Protein AF-A0A238YRA9-F1 (afdb_monomer)

InterPro domains:
  IPR025246 Transposase IS30-like HTH domain [PF13936] (52-91)
  IPR051917 Transposase/Integrase Enzymes [PTHR10948] (94-141)

Radius of gyration: 23.75 Å; Cα contacts (8 Å, |Δi|>4): 102; chains: 1; bounding box: 33×39×73 Å

Sequence (141 aa):
MAQGMNNSAACREVGINRRTGTRWRYGRTINSADGEPRIYPPIAAPKRAVSTRYLFEDERITIADERRAGSSIRAIAALLDRAPSTISREINCNNENTSGLLRQDFPKSSDLSVHTAEDLAAVAAELNNRPHKILGWDTPA

Structure (mmCIF, N/CA/C/O backbone):
data_AF-A0A238YRA9-F1
#
_entry.id   AF-A0A238YRA9-F1
#
loop_
_atom_site.group_PDB
_atom_site.id
_atom_site.type_symbol
_atom_site.label_atom_id
_atom_site.label_alt_id
_atom_site.label_comp_id
_atom_site.label_asym_id
_atom_site.label_entity_id
_atom_site.label_seq_id
_atom_site.pdbx_PDB_ins_code
_atom_site.Cartn_x
_atom_site.Cartn_y
_atom_site.Cartn_z
_atom_site.occupancy
_atom_site.B_iso_or_equiv
_atom_site.auth_seq_id
_atom_site.auth_comp_id
_atom_site.auth_asym_id
_atom_site.auth_atom_id
_atom_site.pdbx_PDB_model_num
ATOM 1 N N . MET A 1 1 ? 15.549 6.709 -17.434 1.00 58.31 1 MET A N 1
ATOM 2 C CA . MET A 1 1 ? 15.841 8.133 -17.189 1.00 58.31 1 MET A CA 1
ATOM 3 C C . MET A 1 1 ? 16.291 8.251 -15.750 1.00 58.31 1 MET A C 1
ATOM 5 O O . MET A 1 1 ? 15.461 8.102 -14.868 1.00 58.31 1 MET A O 1
ATOM 9 N N . ALA A 1 2 ? 17.592 8.398 -15.512 1.00 53.56 2 ALA A N 1
ATOM 10 C CA . ALA A 1 2 ? 18.140 8.458 -14.154 1.00 53.56 2 ALA A CA 1
ATOM 11 C C . ALA A 1 2 ? 17.860 9.804 -13.447 1.00 53.56 2 ALA A C 1
ATOM 13 O O . ALA A 1 2 ? 17.974 9.883 -12.234 1.00 53.56 2 ALA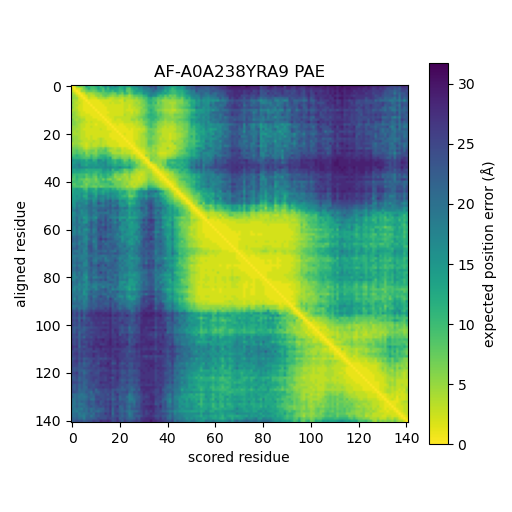 A O 1
ATOM 14 N N . GLN A 1 3 ? 17.455 10.840 -14.195 1.00 68.06 3 GLN A N 1
ATOM 15 C CA . GLN A 1 3 ? 17.301 12.228 -13.725 1.00 68.06 3 GLN A CA 1
ATOM 16 C C . GLN A 1 3 ? 15.834 12.718 -13.676 1.00 68.06 3 GLN A C 1
ATOM 18 O O . GLN A 1 3 ? 15.581 13.911 -13.768 1.00 68.06 3 GLN A O 1
ATOM 23 N N . GLY A 1 4 ? 14.836 11.826 -13.636 1.00 70.94 4 GLY A N 1
ATOM 24 C CA . GLY A 1 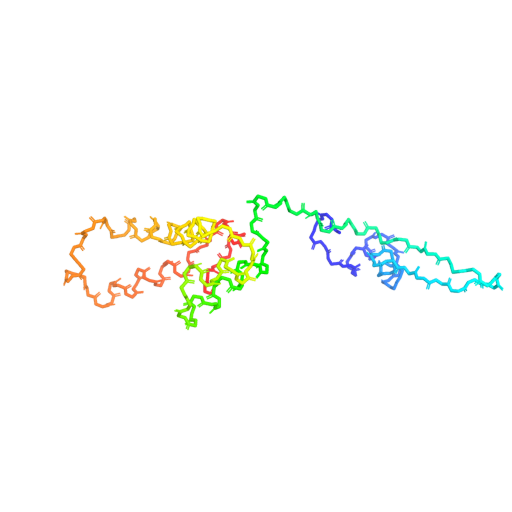4 ? 13.412 12.219 -13.538 1.00 70.94 4 GLY A CA 1
ATOM 25 C C . GLY A 1 4 ? 12.790 12.872 -14.788 1.00 70.94 4 GLY A C 1
ATOM 26 O O . GLY A 1 4 ? 11.579 13.058 -14.856 1.00 70.94 4 GLY A O 1
ATOM 27 N N . MET A 1 5 ? 13.578 13.169 -15.822 1.00 75.12 5 MET A N 1
ATOM 28 C CA . MET A 1 5 ? 13.091 13.755 -17.074 1.00 75.12 5 MET A CA 1
ATOM 29 C C . MET A 1 5 ? 12.145 12.816 -17.845 1.00 75.12 5 MET A C 1
ATOM 31 O O . MET A 1 5 ? 12.395 11.611 -17.974 1.00 75.12 5 MET A O 1
ATOM 35 N N . ASN A 1 6 ? 11.082 13.376 -18.437 1.00 80.44 6 ASN A N 1
ATOM 36 C CA . ASN A 1 6 ? 10.190 12.624 -19.324 1.00 80.44 6 ASN A CA 1
ATOM 37 C C . ASN A 1 6 ? 10.891 12.277 -20.656 1.00 80.44 6 ASN A C 1
ATOM 39 O O . ASN A 1 6 ? 11.803 12.974 -21.098 1.00 80.44 6 ASN A O 1
ATOM 43 N N . ASN A 1 7 ? 10.441 11.215 -21.333 1.00 80.81 7 ASN A N 1
ATOM 44 C CA . ASN A 1 7 ? 11.087 10.728 -22.560 1.00 80.81 7 ASN A CA 1
ATOM 45 C C . ASN A 1 7 ? 11.144 11.778 -23.686 1.00 80.81 7 ASN A C 1
ATOM 47 O O . ASN A 1 7 ? 12.095 11.792 -24.453 1.00 80.81 7 ASN A O 1
ATOM 51 N N . SER A 1 8 ? 10.147 12.656 -23.800 1.00 83.19 8 SER A N 1
ATOM 52 C CA . SER A 1 8 ? 10.131 13.720 -24.813 1.00 83.19 8 SER A CA 1
ATOM 53 C C . SER A 1 8 ? 11.140 14.827 -24.501 1.00 83.19 8 SER A C 1
ATOM 55 O O . SER A 1 8 ? 11.796 15.308 -25.419 1.00 83.19 8 SER A O 1
ATOM 57 N N . ALA A 1 9 ? 11.288 15.204 -23.227 1.00 84.69 9 ALA A N 1
ATOM 58 C CA . ALA A 1 9 ? 12.306 16.154 -22.779 1.00 84.69 9 ALA A CA 1
ATOM 59 C C . ALA A 1 9 ? 13.713 15.591 -23.019 1.00 84.69 9 ALA A C 1
ATOM 61 O O . ALA A 1 9 ? 14.541 16.251 -23.632 1.00 84.69 9 ALA A O 1
ATOM 62 N N . ALA A 1 10 ? 13.923 14.318 -22.675 1.00 82.31 10 ALA A N 1
ATOM 63 C CA . ALA A 1 10 ? 15.156 13.586 -22.958 1.00 82.31 10 ALA A CA 1
ATOM 64 C C . ALA A 1 10 ? 15.511 13.567 -24.450 1.00 82.31 10 ALA A C 1
ATOM 66 O O . ALA A 1 10 ? 16.653 13.783 -24.837 1.00 82.31 10 ALA A O 1
ATOM 67 N N . CYS A 1 11 ? 14.514 13.302 -25.299 1.00 89.12 11 CYS A N 1
ATOM 68 C CA . CYS A 1 11 ? 14.705 13.264 -26.744 1.00 89.12 11 CYS A CA 1
ATOM 69 C C . CYS A 1 11 ? 15.068 14.640 -27.306 1.00 89.12 11 CYS A C 1
ATOM 71 O O . CYS A 1 11 ? 15.887 14.716 -28.214 1.00 89.12 11 CYS A O 1
ATOM 73 N N . ARG A 1 12 ? 14.481 15.715 -26.763 1.00 89.31 12 ARG A N 1
ATOM 74 C CA . ARG A 1 12 ? 14.794 17.090 -27.164 1.00 89.31 12 ARG A CA 1
ATOM 75 C C . ARG A 1 12 ? 16.218 17.478 -26.771 1.00 89.31 12 ARG A C 1
ATOM 77 O O . ARG A 1 12 ? 16.916 18.040 -27.601 1.00 89.31 12 ARG A O 1
ATOM 84 N N . GLU A 1 13 ? 16.636 17.121 -25.561 1.00 87.12 13 GLU A N 1
ATOM 85 C CA . GLU A 1 13 ? 17.983 17.390 -25.042 1.00 87.12 13 GLU A CA 1
ATOM 86 C C . GLU A 1 13 ? 19.072 16.707 -25.882 1.00 87.12 13 GLU A C 1
ATOM 88 O O . GLU A 1 13 ? 20.074 17.311 -26.241 1.00 87.12 13 GLU A O 1
ATOM 93 N N . VAL A 1 14 ? 18.846 15.443 -26.253 1.00 86.94 14 VAL A N 1
ATOM 94 C CA . VAL A 1 14 ? 19.803 14.630 -27.026 1.00 86.94 14 VAL A CA 1
ATOM 95 C C . VAL A 1 14 ? 19.650 14.843 -28.545 1.00 86.94 14 VAL A C 1
ATOM 97 O O . VAL A 1 14 ? 20.418 14.298 -29.333 1.00 86.94 14 VAL A O 1
ATOM 100 N N . GLY A 1 15 ? 18.656 15.622 -28.987 1.00 89.44 15 GLY A N 1
ATOM 101 C CA . GLY A 1 15 ? 18.415 15.902 -30.408 1.00 89.44 15 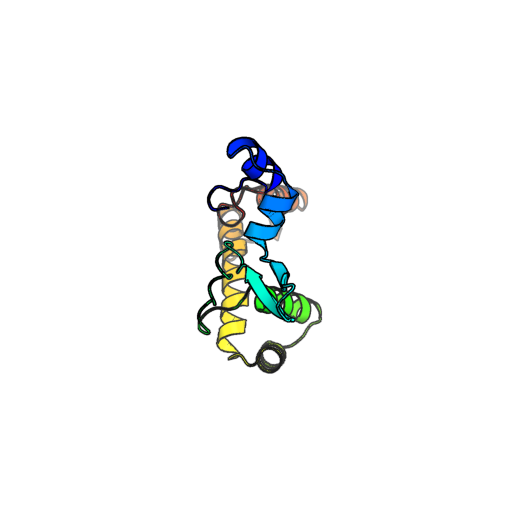GLY A CA 1
ATOM 102 C C . GLY A 1 15 ? 17.883 14.711 -31.218 1.00 89.44 15 GLY A C 1
ATOM 103 O O . GLY A 1 15 ? 18.102 14.635 -32.425 1.00 89.44 15 GLY A O 1
ATOM 104 N N . ILE A 1 16 ? 17.179 13.767 -30.585 1.00 88.94 16 ILE A N 1
ATOM 105 C CA . ILE A 1 16 ? 16.619 12.573 -31.241 1.00 88.94 16 ILE A CA 1
ATOM 106 C C . ILE A 1 16 ? 15.094 12.643 -31.383 1.00 88.94 16 ILE A C 1
ATOM 108 O O . ILE A 1 16 ? 14.385 13.293 -30.617 1.00 88.94 16 ILE A O 1
ATOM 112 N N . ASN A 1 17 ? 14.540 11.907 -32.350 1.00 90.81 17 ASN A N 1
ATOM 113 C CA . ASN A 1 17 ? 13.088 11.800 -32.504 1.00 90.81 17 ASN A CA 1
ATOM 114 C C . ASN A 1 17 ? 12.452 11.061 -31.309 1.00 90.81 17 ASN A C 1
ATOM 116 O O . ASN A 1 17 ? 12.934 10.004 -30.894 1.00 90.81 17 ASN A O 1
ATOM 120 N N . ARG A 1 18 ? 11.299 11.547 -30.823 1.00 87.12 18 ARG A N 1
ATOM 121 C CA . ARG A 1 18 ? 10.538 10.918 -29.727 1.00 87.12 18 ARG A CA 1
ATOM 122 C C . ARG A 1 18 ? 10.282 9.422 -29.949 1.00 87.12 18 ARG A C 1
ATOM 124 O O . ARG A 1 18 ? 10.448 8.648 -29.009 1.00 87.12 18 ARG A O 1
ATOM 131 N N . ARG A 1 19 ? 9.904 8.995 -31.164 1.00 84.69 19 ARG A N 1
ATOM 132 C CA . ARG A 1 19 ? 9.688 7.569 -31.492 1.00 84.69 19 ARG A CA 1
ATOM 133 C C . ARG A 1 19 ? 10.975 6.762 -31.363 1.00 84.69 19 ARG A C 1
ATOM 135 O O . ARG A 1 19 ? 10.919 5.627 -30.901 1.00 84.69 19 ARG A O 1
ATOM 142 N N . THR A 1 20 ? 12.115 7.331 -31.746 1.00 84.75 20 THR A N 1
ATOM 143 C CA . THR A 1 20 ? 13.430 6.697 -31.576 1.00 84.75 20 THR A CA 1
ATOM 144 C C . THR A 1 20 ? 13.742 6.517 -30.096 1.00 84.75 20 THR A C 1
ATOM 146 O O . THR A 1 20 ? 14.055 5.403 -29.686 1.00 84.75 20 THR A O 1
ATOM 149 N N . GLY A 1 21 ? 13.519 7.544 -29.270 1.00 86.00 21 GLY A N 1
ATOM 150 C CA . GLY A 1 21 ? 13.676 7.421 -27.819 1.00 86.00 21 GLY A CA 1
ATOM 151 C C . GLY A 1 21 ? 12.737 6.388 -27.190 1.00 86.00 21 GLY A C 1
ATOM 152 O O . GLY A 1 21 ? 13.153 5.612 -26.339 1.00 86.00 21 GLY A O 1
ATOM 153 N N . THR A 1 22 ? 11.482 6.294 -27.647 1.00 85.00 22 THR A N 1
ATOM 154 C CA . THR A 1 22 ? 10.549 5.250 -27.182 1.00 85.00 22 THR A CA 1
ATOM 155 C C . THR A 1 22 ? 11.022 3.842 -27.558 1.00 85.00 22 THR A C 1
ATOM 157 O O . THR A 1 22 ? 10.957 2.944 -26.722 1.00 85.00 22 THR A O 1
ATOM 160 N N . ARG A 1 23 ? 11.556 3.653 -28.773 1.00 85.50 23 ARG A N 1
ATOM 161 C CA . ARG A 1 23 ? 12.143 2.374 -29.214 1.00 85.50 23 ARG A CA 1
ATOM 162 C C . ARG A 1 23 ? 13.366 1.993 -28.391 1.00 85.50 23 ARG A C 1
ATOM 164 O O . ARG A 1 23 ? 13.519 0.835 -28.039 1.00 85.50 23 ARG A O 1
ATOM 171 N N . TRP A 1 24 ? 14.220 2.954 -28.060 1.00 82.56 24 TRP A N 1
ATOM 172 C CA . TRP A 1 24 ? 15.379 2.704 -27.204 1.00 82.56 24 TRP A CA 1
ATOM 173 C C . TRP A 1 24 ? 14.963 2.385 -25.770 1.00 82.56 24 TRP A C 1
ATOM 175 O O . TRP A 1 24 ? 15.561 1.538 -25.117 1.00 82.56 24 TRP A O 1
ATOM 185 N N . ARG A 1 25 ? 13.906 3.034 -25.276 1.00 77.25 25 ARG A N 1
ATOM 186 C CA . ARG A 1 25 ? 13.423 2.842 -23.909 1.00 77.25 25 ARG A CA 1
ATOM 187 C C . ARG A 1 25 ? 12.794 1.470 -23.685 1.00 77.25 25 ARG A C 1
ATOM 189 O O . ARG A 1 25 ? 13.077 0.861 -22.661 1.00 77.25 25 ARG A O 1
ATOM 196 N N . TYR A 1 26 ? 11.938 1.023 -24.599 1.00 82.12 26 TYR A N 1
ATOM 197 C CA . TYR A 1 26 ? 11.147 -0.205 -24.436 1.00 82.12 26 TYR A CA 1
ATOM 198 C C . TYR A 1 26 ? 11.620 -1.366 -25.314 1.00 82.12 26 TYR A C 1
ATOM 200 O O . TYR A 1 26 ? 11.093 -2.468 -25.209 1.00 82.12 26 TYR A O 1
ATOM 208 N N . GLY A 1 27 ? 12.638 -1.136 -26.139 1.00 82.88 27 GLY A N 1
ATOM 209 C CA . GLY A 1 27 ? 13.080 -2.092 -27.137 1.00 82.88 27 GLY A CA 1
ATOM 210 C C . GLY A 1 27 ? 12.170 -2.115 -28.366 1.00 82.88 27 GLY A C 1
ATOM 211 O O . GLY A 1 27 ? 11.137 -1.439 -28.441 1.00 82.88 27 GLY A O 1
ATOM 212 N N . ARG A 1 28 ? 12.588 -2.876 -29.378 1.00 83.75 28 ARG A N 1
ATOM 213 C CA . ARG A 1 28 ? 11.810 -3.120 -30.598 1.00 83.75 28 ARG A CA 1
ATOM 214 C C . ARG A 1 28 ? 12.257 -4.419 -31.255 1.00 83.75 28 ARG A C 1
ATOM 216 O O . ARG A 1 28 ? 13.450 -4.613 -31.458 1.00 83.75 28 ARG A O 1
ATOM 223 N N . THR A 1 29 ? 11.299 -5.219 -31.704 1.00 81.56 29 THR A N 1
ATOM 224 C CA . THR A 1 29 ? 11.550 -6.319 -32.640 1.00 81.56 29 THR A CA 1
ATOM 225 C C . THR A 1 29 ? 11.252 -5.841 -34.056 1.00 81.56 29 THR A C 1
ATOM 227 O O . THR A 1 29 ? 10.204 -5.237 -34.304 1.00 81.56 29 THR A O 1
ATOM 230 N N . ILE A 1 30 ? 12.186 -6.048 -34.981 1.00 80.12 30 ILE A N 1
ATOM 231 C CA . ILE A 1 30 ? 11.953 -5.843 -36.412 1.00 80.12 30 ILE A CA 1
ATOM 232 C C . ILE A 1 30 ? 12.145 -7.166 -37.140 1.00 80.12 30 ILE A C 1
ATOM 234 O O . ILE A 1 30 ? 13.136 -7.853 -36.915 1.00 80.12 30 ILE A O 1
ATOM 238 N N . ASN A 1 31 ? 11.222 -7.504 -38.032 1.00 79.56 31 ASN A N 1
ATOM 239 C CA . ASN A 1 31 ? 11.418 -8.625 -38.944 1.00 79.56 31 ASN A CA 1
ATOM 240 C C . ASN A 1 31 ? 12.437 -8.171 -39.991 1.00 79.56 31 ASN A C 1
ATOM 242 O O . ASN A 1 31 ? 12.210 -7.157 -40.660 1.00 79.56 31 ASN A O 1
ATOM 246 N N . SER A 1 32 ? 13.588 -8.840 -40.069 1.00 77.62 32 SER A N 1
ATOM 247 C CA . SER A 1 32 ? 14.565 -8.541 -41.111 1.00 77.62 32 SER A CA 1
ATOM 248 C C . SER A 1 32 ? 14.181 -9.226 -42.419 1.00 77.62 32 SER A C 1
ATOM 250 O O . SER A 1 32 ? 13.456 -10.217 -42.412 1.00 77.62 32 SER A O 1
ATOM 252 N N . ALA A 1 33 ? 14.661 -8.690 -43.543 1.00 71.44 33 ALA A N 1
ATOM 253 C CA . ALA A 1 33 ? 14.420 -9.274 -44.865 1.00 71.44 33 ALA A CA 1
ATOM 254 C C . ALA A 1 33 ? 14.940 -10.722 -44.963 1.00 71.44 33 ALA A C 1
ATOM 256 O O . ALA A 1 33 ? 14.399 -11.519 -45.720 1.00 71.44 33 ALA A O 1
ATOM 257 N N . ASP A 1 34 ? 15.919 -11.060 -44.122 1.00 76.38 34 ASP A N 1
ATOM 258 C CA . ASP A 1 34 ? 16.543 -12.379 -43.996 1.00 76.38 34 ASP A CA 1
ATOM 259 C C . ASP A 1 34 ? 15.674 -13.400 -43.224 1.00 76.38 34 ASP A C 1
ATOM 261 O O . ASP A 1 34 ? 16.131 -14.497 -42.926 1.00 76.38 34 ASP A O 1
ATOM 265 N N . GLY A 1 35 ? 14.441 -13.044 -42.841 1.00 76.50 35 GLY A N 1
ATOM 266 C CA . GLY A 1 35 ? 13.523 -13.900 -42.074 1.00 76.50 35 GLY A CA 1
ATOM 267 C C . GLY A 1 35 ? 13.781 -13.916 -40.563 1.00 76.50 35 GLY A C 1
ATOM 268 O O . GLY A 1 35 ? 12.862 -14.182 -39.792 1.00 76.50 35 GLY A O 1
ATOM 269 N N . GLU A 1 36 ? 14.982 -13.542 -40.123 1.00 71.94 36 GLU A N 1
ATOM 270 C CA . GLU A 1 36 ? 15.339 -13.507 -38.704 1.00 71.94 36 GLU A CA 1
ATOM 271 C C . GLU A 1 36 ? 14.915 -12.190 -38.018 1.00 71.94 36 GLU A C 1
ATOM 273 O O . GLU A 1 36 ? 15.180 -11.088 -38.530 1.00 71.94 36 GLU A O 1
ATOM 278 N N . PRO A 1 37 ? 14.264 -12.247 -36.840 1.00 80.19 37 PRO A N 1
ATOM 279 C CA . PRO A 1 37 ? 13.890 -11.054 -36.095 1.00 80.19 37 PRO A CA 1
ATOM 280 C C . PRO A 1 37 ? 15.123 -10.394 -35.458 1.00 80.19 37 PRO A C 1
ATOM 282 O O . PRO A 1 37 ?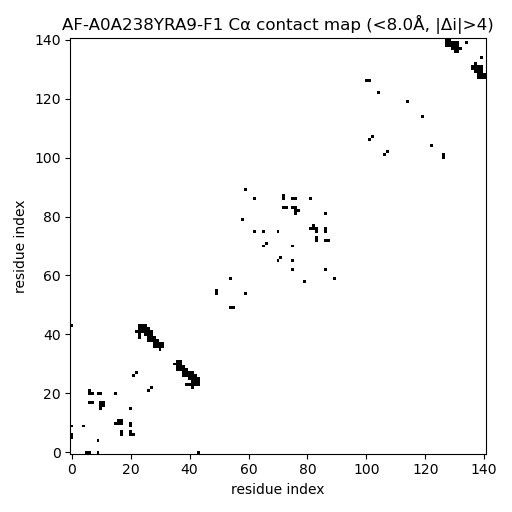 15.807 -10.980 -34.621 1.00 80.19 37 PRO A O 1
ATOM 285 N N . ARG A 1 38 ? 15.383 -9.117 -35.776 1.00 79.56 38 ARG A N 1
ATOM 286 C CA . ARG A 1 38 ? 16.376 -8.309 -35.045 1.00 79.56 38 ARG A CA 1
ATOM 287 C C . ARG A 1 38 ? 15.723 -7.680 -33.819 1.00 79.56 38 ARG A C 1
ATOM 289 O O . ARG A 1 38 ? 14.795 -6.874 -33.938 1.00 79.56 38 ARG A O 1
ATOM 296 N N . ILE A 1 39 ? 16.231 -8.046 -32.646 1.00 79.25 39 ILE A N 1
ATOM 297 C CA . ILE A 1 39 ? 15.744 -7.589 -31.343 1.00 79.25 39 ILE A CA 1
ATOM 298 C C . ILE A 1 39 ? 16.664 -6.480 -30.830 1.00 79.25 39 ILE A C 1
ATOM 300 O O . ILE A 1 39 ? 17.838 -6.709 -30.554 1.00 79.25 39 ILE A O 1
ATOM 304 N N . TYR A 1 40 ? 16.121 -5.275 -30.672 1.00 76.44 40 TYR A N 1
ATOM 305 C CA . TYR A 1 40 ? 16.771 -4.190 -29.941 1.00 76.44 40 TYR A CA 1
ATOM 306 C C . TYR A 1 40 ? 16.305 -4.245 -28.482 1.00 76.44 40 TYR A C 1
ATOM 308 O O . TYR A 1 40 ? 15.123 -3.973 -28.238 1.00 76.44 40 TYR A O 1
ATOM 316 N N . PRO A 1 41 ? 17.169 -4.601 -27.515 1.00 69.75 41 PRO A N 1
ATOM 317 C CA . PRO A 1 41 ? 16.777 -4.663 -26.114 1.00 69.75 41 PRO A CA 1
ATOM 318 C C . PRO A 1 41 ? 16.512 -3.255 -25.546 1.00 69.75 41 PRO A C 1
ATOM 320 O O . PRO A 1 41 ? 17.154 -2.287 -25.965 1.00 69.75 41 PRO A O 1
ATOM 323 N N . PRO A 1 42 ? 15.569 -3.110 -24.598 1.00 78.19 42 PRO A N 1
ATOM 324 C CA . PRO A 1 42 ? 15.345 -1.850 -23.899 1.00 78.19 42 PRO A CA 1
ATOM 325 C C . PRO A 1 42 ? 16.598 -1.399 -23.138 1.00 78.19 42 PRO A C 1
ATOM 327 O O . PRO A 1 42 ? 17.196 -2.171 -22.396 1.00 78.19 42 PRO A O 1
ATOM 330 N N . ILE A 1 43 ? 16.947 -0.115 -23.256 1.00 71.56 43 ILE A N 1
ATOM 331 C CA . ILE A 1 43 ? 18.000 0.531 -22.450 1.00 71.56 43 ILE A CA 1
ATOM 332 C C . ILE A 1 43 ? 17.488 0.843 -21.033 1.00 71.56 43 ILE A C 1
ATOM 334 O O . ILE A 1 43 ? 18.268 1.074 -20.109 1.00 71.56 43 ILE A O 1
ATOM 338 N N . ALA A 1 44 ? 16.166 0.865 -20.825 1.00 66.19 44 ALA A N 1
ATOM 339 C CA . ALA A 1 44 ? 15.622 0.977 -19.481 1.00 66.19 44 ALA A CA 1
ATOM 340 C C . ALA A 1 44 ? 16.050 -0.249 -18.667 1.00 66.19 44 ALA A C 1
ATOM 342 O O . ALA A 1 44 ? 15.660 -1.369 -18.990 1.00 66.19 44 ALA A O 1
ATOM 343 N N . ALA A 1 45 ? 16.840 -0.024 -17.612 1.00 60.97 45 ALA A N 1
ATOM 344 C CA . ALA A 1 45 ? 17.188 -1.078 -16.674 1.00 60.97 45 ALA A CA 1
ATOM 345 C C . ALA A 1 45 ? 15.896 -1.779 -16.215 1.00 60.97 45 ALA A C 1
ATOM 347 O O . ALA A 1 45 ? 14.928 -1.077 -15.881 1.00 60.97 45 ALA A O 1
ATOM 348 N N . PRO A 1 46 ? 15.847 -3.124 -16.201 1.00 62.00 46 PRO A N 1
ATOM 349 C CA . PRO A 1 46 ? 14.722 -3.817 -15.596 1.00 62.00 46 PRO A CA 1
ATOM 350 C C . PRO A 1 46 ? 14.550 -3.292 -14.168 1.00 62.00 46 PRO A C 1
ATOM 352 O O . PRO A 1 46 ? 15.538 -2.964 -13.499 1.00 62.00 46 PRO A O 1
ATOM 355 N N . LYS A 1 47 ? 13.300 -3.181 -13.696 1.00 60.88 47 LYS A N 1
ATOM 356 C CA . LYS A 1 47 ? 13.061 -2.909 -12.274 1.00 60.88 47 LYS A CA 1
ATOM 357 C C . LYS A 1 47 ? 13.863 -3.954 -11.499 1.00 60.88 47 LYS A C 1
ATOM 359 O O . LYS A 1 47 ? 13.698 -5.146 -11.752 1.00 60.88 47 LYS A O 1
ATOM 364 N N . ARG A 1 48 ? 14.787 -3.511 -10.638 1.00 58.84 48 ARG A N 1
ATOM 365 C CA . ARG A 1 48 ? 15.606 -4.428 -9.838 1.00 58.84 48 ARG A CA 1
ATOM 366 C C . ARG A 1 48 ? 14.651 -5.370 -9.118 1.00 58.84 48 ARG A C 1
ATOM 368 O O . ARG A 1 48 ? 13.732 -4.890 -8.456 1.00 58.84 48 ARG A O 1
ATOM 375 N N . ALA A 1 49 ? 14.854 -6.675 -9.278 1.00 57.69 49 ALA A N 1
ATOM 376 C CA . ALA A 1 49 ? 14.120 -7.657 -8.502 1.00 57.69 49 ALA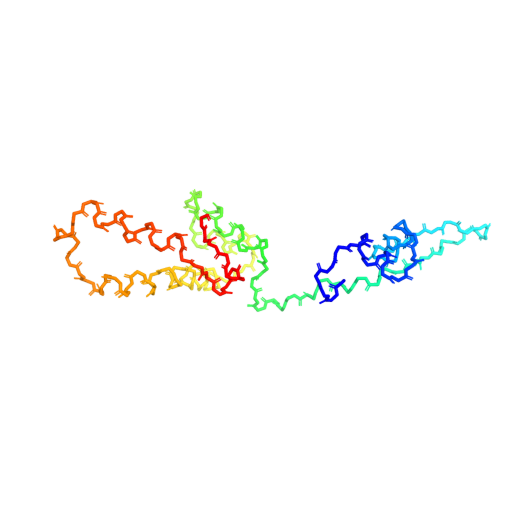 A CA 1
ATOM 377 C C . ALA A 1 49 ? 14.410 -7.355 -7.030 1.00 57.69 49 ALA A C 1
ATOM 379 O O . ALA A 1 49 ? 15.555 -7.452 -6.578 1.00 57.69 49 ALA A O 1
ATOM 380 N N . VAL A 1 50 ? 13.397 -6.875 -6.316 1.00 60.31 50 VAL A N 1
ATOM 381 C CA . VAL A 1 50 ? 13.501 -6.686 -4.879 1.00 60.31 50 VAL A CA 1
ATOM 382 C C . VAL A 1 50 ? 13.699 -8.083 -4.293 1.00 60.31 50 VAL A C 1
ATOM 384 O O . VAL A 1 50 ? 13.055 -9.040 -4.719 1.00 60.31 50 VAL A O 1
ATOM 387 N N . SER A 1 51 ? 14.667 -8.232 -3.386 1.00 68.75 51 SER A N 1
ATOM 388 C CA . SER A 1 51 ? 14.901 -9.509 -2.709 1.00 68.75 51 SER A CA 1
ATOM 389 C C . SER A 1 51 ? 13.586 -10.025 -2.128 1.00 68.75 51 SER A C 1
ATOM 391 O O . SER A 1 51 ? 12.830 -9.240 -1.561 1.00 68.75 51 SER A O 1
ATOM 393 N N . THR A 1 52 ? 13.367 -11.342 -2.176 1.00 63.75 52 THR A N 1
ATOM 394 C CA . THR A 1 52 ? 12.229 -12.022 -1.530 1.00 63.75 52 THR A CA 1
ATOM 395 C C . THR A 1 52 ? 12.075 -11.673 -0.046 1.00 63.75 52 THR A C 1
ATOM 397 O O . THR A 1 52 ? 11.019 -11.915 0.531 1.00 63.75 52 THR A O 1
ATOM 400 N N . ARG A 1 53 ? 13.109 -11.089 0.570 1.00 66.44 53 ARG A N 1
ATOM 401 C CA . ARG A 1 53 ? 13.094 -10.521 1.917 1.00 66.44 53 ARG A CA 1
ATOM 402 C C . ARG A 1 53 ? 12.120 -9.352 2.097 1.00 66.44 53 ARG A C 1
ATOM 404 O O . ARG A 1 53 ? 11.624 -9.176 3.206 1.00 66.44 53 ARG A O 1
ATOM 411 N N . TYR A 1 54 ? 11.907 -8.535 1.071 1.00 74.56 54 TYR A N 1
ATOM 412 C CA . TYR A 1 54 ? 11.056 -7.348 1.147 1.00 74.56 54 TYR A CA 1
ATOM 413 C C . TYR A 1 54 ? 9.764 -7.575 0.363 1.00 74.56 54 TYR A C 1
ATOM 415 O O . TYR A 1 54 ? 9.754 -8.318 -0.619 1.00 74.56 54 TYR A O 1
ATOM 423 N N . LEU A 1 55 ? 8.688 -6.932 0.817 1.00 82.12 55 LEU A N 1
ATOM 424 C CA . LEU A 1 55 ? 7.422 -6.910 0.097 1.00 82.12 55 LEU A CA 1
ATOM 425 C C . LEU A 1 55 ? 7.540 -5.986 -1.118 1.00 82.12 55 LEU A C 1
ATOM 427 O O . LEU A 1 55 ? 8.090 -4.885 -1.019 1.00 82.12 55 LEU A O 1
ATOM 431 N N . PHE A 1 56 ? 7.024 -6.434 -2.253 1.00 82.50 56 PHE A N 1
ATOM 432 C CA . PHE A 1 56 ? 6.847 -5.600 -3.431 1.00 82.50 56 PHE A CA 1
ATOM 433 C C . PHE A 1 56 ? 5.659 -4.641 -3.252 1.00 82.50 56 PHE A C 1
ATOM 435 O O . PHE A 1 56 ? 4.800 -4.827 -2.392 1.00 82.50 56 PHE A O 1
ATOM 442 N N . GLU A 1 57 ? 5.618 -3.580 -4.059 1.00 79.88 57 GLU A N 1
ATOM 443 C CA . GLU A 1 57 ? 4.580 -2.543 -3.963 1.00 79.88 57 GLU A CA 1
ATOM 444 C C . GLU A 1 57 ? 3.163 -3.100 -4.194 1.00 79.88 57 GLU A C 1
ATOM 446 O O . GLU A 1 57 ? 2.226 -2.721 -3.504 1.00 79.88 57 GLU A O 1
ATOM 451 N N . ASP A 1 58 ? 3.009 -4.048 -5.115 1.00 82.12 58 ASP A N 1
ATOM 452 C CA . ASP A 1 58 ? 1.763 -4.777 -5.373 1.00 82.12 58 ASP A CA 1
ATOM 453 C C . ASP A 1 58 ? 1.334 -5.654 -4.188 1.00 82.12 58 ASP A C 1
ATOM 455 O O . ASP A 1 58 ? 0.154 -5.672 -3.829 1.00 82.12 58 ASP A O 1
ATOM 459 N N . GLU A 1 59 ? 2.280 -6.322 -3.524 1.00 89.44 59 GLU A N 1
ATOM 460 C CA . GLU A 1 59 ? 2.007 -7.057 -2.284 1.00 89.44 59 GLU A CA 1
ATOM 461 C C . GLU A 1 59 ? 1.521 -6.099 -1.186 1.00 89.44 59 GLU A C 1
ATOM 463 O O . GLU A 1 59 ? 0.551 -6.397 -0.492 1.00 89.44 59 GLU A O 1
ATOM 468 N N . ARG A 1 60 ? 2.137 -4.915 -1.056 1.00 89.69 60 ARG A N 1
ATOM 469 C CA . ARG A 1 60 ? 1.731 -3.892 -0.074 1.00 89.69 60 ARG A CA 1
ATOM 470 C C . ARG A 1 60 ? 0.331 -3.343 -0.347 1.00 89.69 60 ARG A C 1
ATOM 472 O O . ARG A 1 60 ? -0.447 -3.192 0.595 1.00 89.69 60 ARG A O 1
ATOM 479 N N . ILE A 1 61 ? -0.010 -3.099 -1.613 1.00 88.31 61 ILE A N 1
ATOM 480 C CA . ILE A 1 61 ? -1.362 -2.685 -2.022 1.00 88.31 61 ILE A CA 1
ATOM 481 C C . ILE A 1 61 ? -2.376 -3.780 -1.674 1.00 88.31 61 ILE A C 1
ATOM 483 O O . ILE A 1 61 ? -3.381 -3.502 -1.023 1.00 88.31 61 ILE A O 1
ATOM 487 N N . THR A 1 62 ? -2.063 -5.036 -2.001 1.00 92.00 62 THR A N 1
ATOM 488 C CA . THR A 1 62 ? -2.936 -6.182 -1.703 1.00 92.00 62 THR A CA 1
ATOM 489 C C . THR A 1 62 ? -3.177 -6.329 -0.199 1.00 92.00 62 THR A C 1
ATOM 491 O O . THR A 1 62 ? -4.309 -6.533 0.232 1.00 92.00 62 THR A O 1
ATOM 494 N N . ILE A 1 63 ? -2.140 -6.154 0.631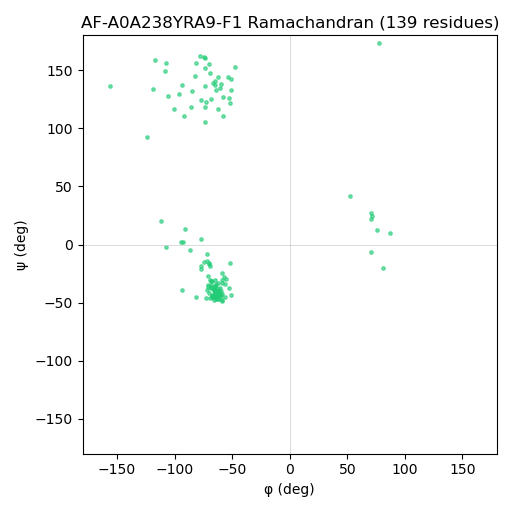 1.00 91.56 63 ILE A N 1
ATOM 495 C CA . ILE A 1 63 ? -2.280 -6.152 2.097 1.00 91.56 63 ILE A CA 1
ATOM 496 C C . ILE A 1 63 ? -3.246 -5.054 2.558 1.00 91.56 63 ILE A C 1
ATOM 498 O O . ILE A 1 63 ? -4.059 -5.301 3.452 1.00 91.56 63 ILE A O 1
ATOM 502 N N . ALA A 1 64 ? -3.154 -3.850 1.985 1.00 87.06 64 ALA A N 1
ATOM 503 C CA . ALA A 1 64 ? -4.006 -2.724 2.357 1.00 87.06 64 ALA A CA 1
ATOM 504 C C . ALA A 1 64 ? -5.478 -2.967 1.987 1.00 87.06 64 ALA A C 1
ATOM 506 O O . ALA A 1 64 ? -6.363 -2.739 2.817 1.00 87.06 64 ALA A O 1
ATOM 507 N N . ASP A 1 65 ? -5.736 -3.470 0.781 1.00 91.94 65 ASP A N 1
ATOM 508 C CA . ASP A 1 65 ? -7.090 -3.745 0.297 1.00 91.94 65 ASP A CA 1
ATOM 509 C C . ASP A 1 65 ? -7.745 -4.889 1.077 1.00 91.94 65 ASP A C 1
ATOM 511 O O . ASP A 1 65 ? -8.860 -4.742 1.580 1.00 91.94 65 ASP A O 1
ATOM 515 N N . GLU A 1 66 ? -7.017 -5.981 1.310 1.00 93.00 66 GLU A N 1
ATOM 516 C CA . GLU A 1 66 ? -7.504 -7.103 2.116 1.00 93.00 66 GLU A CA 1
ATOM 517 C C . GLU A 1 66 ? -7.744 -6.710 3.578 1.00 93.00 66 GLU A C 1
ATOM 519 O O . GLU A 1 66 ? -8.689 -7.177 4.220 1.00 93.00 66 GLU A O 1
ATOM 524 N N . ARG A 1 67 ? -6.928 -5.802 4.130 1.00 92.12 67 ARG A N 1
ATOM 525 C CA . ARG A 1 67 ? -7.191 -5.258 5.465 1.00 92.12 67 ARG A CA 1
ATOM 526 C C . ARG A 1 67 ? -8.456 -4.417 5.521 1.00 92.12 67 ARG A C 1
ATOM 528 O O . ARG A 1 67 ? -9.179 -4.537 6.509 1.00 92.12 67 ARG A O 1
ATOM 535 N N . ARG A 1 68 ? -8.746 -3.616 4.492 1.00 88.38 68 ARG A N 1
ATOM 536 C CA . ARG A 1 68 ? -10.021 -2.887 4.382 1.00 88.38 68 ARG A CA 1
ATOM 537 C C . ARG A 1 68 ? -11.208 -3.836 4.224 1.00 88.38 68 ARG A C 1
ATOM 539 O O . ARG A 1 68 ? -12.258 -3.572 4.796 1.00 88.38 68 ARG A O 1
ATOM 546 N N . ALA A 1 69 ? -11.023 -4.949 3.514 1.00 91.25 69 ALA A N 1
ATOM 547 C CA . ALA A 1 69 ? -12.027 -6.003 3.360 1.00 91.25 69 ALA A CA 1
ATOM 548 C C . ALA A 1 69 ? -12.253 -6.843 4.637 1.00 91.25 69 ALA A C 1
ATOM 550 O O . ALA A 1 69 ? -13.186 -7.641 4.692 1.00 91.25 69 ALA A O 1
ATOM 551 N N . GLY A 1 70 ? -11.433 -6.660 5.679 1.00 92.75 70 GLY A N 1
ATOM 552 C CA . GLY A 1 70 ? -11.570 -7.357 6.962 1.00 92.75 70 GLY A CA 1
ATOM 553 C C . GLY A 1 70 ? -10.862 -8.713 7.030 1.00 92.75 70 GLY A C 1
ATOM 554 O O . GLY A 1 70 ? -11.034 -9.446 8.007 1.00 92.75 70 GLY A O 1
ATOM 555 N N . SER A 1 71 ? -10.029 -9.053 6.045 1.00 93.56 71 SER A N 1
ATOM 556 C CA . SER A 1 71 ? -9.270 -10.302 6.033 1.00 93.56 71 SER A CA 1
ATOM 557 C C . SER A 1 71 ? -8.294 -10.397 7.212 1.00 93.56 71 SER A C 1
ATOM 559 O O . SER A 1 71 ? -7.682 -9.421 7.675 1.00 93.56 71 SER A O 1
ATOM 561 N N . SER A 1 72 ? -8.129 -11.620 7.723 1.00 95.38 72 SER A N 1
ATOM 562 C CA . SER A 1 72 ? -7.169 -11.897 8.794 1.00 95.38 72 SER A CA 1
ATOM 563 C C . SER A 1 72 ? -5.730 -11.867 8.267 1.00 95.38 72 SER A C 1
ATOM 565 O O . SER A 1 72 ? -5.471 -12.225 7.120 1.00 95.38 72 SER A O 1
ATOM 567 N N . ILE A 1 73 ? -4.761 -11.534 9.129 1.00 94.00 73 ILE A N 1
ATOM 568 C CA . ILE A 1 73 ? -3.325 -11.530 8.771 1.00 94.00 73 ILE A CA 1
ATOM 569 C C . ILE A 1 73 ? -2.898 -12.875 8.166 1.00 94.00 73 ILE A C 1
ATOM 571 O O . ILE A 1 73 ? -2.102 -12.914 7.234 1.00 94.00 73 ILE A O 1
ATOM 575 N N . ARG A 1 74 ? -3.438 -13.984 8.686 1.00 95.06 74 ARG A N 1
ATOM 576 C CA . ARG A 1 74 ? -3.125 -15.336 8.207 1.00 95.06 74 ARG A CA 1
ATOM 577 C C . ARG A 1 74 ? -3.714 -15.618 6.823 1.00 95.06 74 ARG A C 1
ATOM 579 O O . ARG A 1 74 ? -3.065 -16.300 6.043 1.00 95.06 74 ARG A O 1
ATOM 586 N N . ALA A 1 75 ? -4.896 -15.082 6.516 1.00 94.69 75 ALA A N 1
ATOM 587 C CA . ALA A 1 75 ? -5.503 -15.202 5.190 1.00 94.69 75 ALA A CA 1
ATOM 588 C C . ALA A 1 75 ? -4.692 -14.430 4.138 1.00 94.69 75 ALA A C 1
ATOM 590 O O . ALA A 1 75 ? -4.358 -14.981 3.096 1.00 94.69 75 ALA A O 1
ATOM 591 N N . ILE A 1 76 ? -4.277 -13.203 4.462 1.00 93.75 76 ILE A N 1
ATOM 592 C CA . ILE A 1 76 ? -3.425 -12.371 3.596 1.00 93.75 76 ILE A CA 1
ATOM 593 C C . ILE A 1 76 ? -2.066 -13.042 3.357 1.00 93.75 76 ILE A C 1
ATOM 595 O O . ILE A 1 76 ? -1.554 -13.070 2.242 1.00 93.75 76 ILE A O 1
ATOM 599 N N . ALA A 1 77 ? -1.490 -13.617 4.411 1.00 93.94 77 ALA A N 1
ATOM 600 C CA . ALA A 1 77 ? -0.235 -14.353 4.335 1.00 93.94 77 ALA A CA 1
ATOM 601 C C . ALA A 1 77 ? -0.330 -15.567 3.397 1.00 93.94 77 ALA A C 1
ATOM 603 O O . ALA A 1 77 ? 0.561 -15.769 2.580 1.00 93.94 77 ALA A O 1
ATOM 604 N N . ALA A 1 78 ? -1.425 -16.330 3.474 1.00 93.62 78 ALA A N 1
ATOM 605 C CA . ALA A 1 78 ? -1.673 -17.451 2.571 1.00 93.62 78 ALA A CA 1
ATOM 606 C C . ALA A 1 78 ? -1.900 -16.996 1.118 1.00 93.62 78 ALA A C 1
ATOM 608 O O . ALA A 1 78 ? -1.406 -17.645 0.204 1.00 93.62 78 ALA A O 1
ATOM 609 N N . LEU A 1 79 ? -2.596 -15.872 0.907 1.00 91.75 79 LEU A N 1
ATOM 610 C CA . LEU A 1 79 ? -2.838 -15.299 -0.422 1.00 91.75 79 LEU A CA 1
ATOM 611 C C . LEU A 1 79 ? -1.536 -14.900 -1.133 1.00 91.75 79 LEU A C 1
ATOM 613 O O . LEU A 1 79 ? -1.392 -15.131 -2.328 1.00 91.75 79 LEU A O 1
ATOM 617 N N . LEU A 1 80 ? -0.601 -14.300 -0.394 1.00 89.81 80 LEU A N 1
ATOM 618 C CA . LEU A 1 80 ? 0.663 -13.785 -0.931 1.00 89.81 80 LEU A CA 1
ATOM 619 C C . LEU A 1 80 ? 1.822 -14.793 -0.849 1.00 89.81 80 LEU A C 1
ATOM 621 O O . LEU A 1 80 ? 2.948 -14.448 -1.195 1.00 89.81 80 LEU A O 1
ATOM 625 N N . ASP A 1 81 ? 1.572 -16.009 -0.353 1.00 90.12 81 ASP A N 1
ATOM 626 C CA . ASP A 1 81 ? 2.599 -17.017 -0.046 1.00 90.12 81 ASP A CA 1
ATOM 627 C C . ASP A 1 81 ? 3.733 -16.473 0.852 1.00 90.12 81 ASP A C 1
ATOM 629 O O . ASP A 1 81 ? 4.928 -16.705 0.654 1.00 90.12 81 ASP A O 1
ATOM 633 N N . ARG A 1 82 ? 3.361 -15.677 1.864 1.00 89.94 82 ARG A N 1
ATOM 634 C CA . ARG A 1 82 ? 4.296 -15.034 2.799 1.00 89.94 82 ARG A CA 1
ATOM 635 C C . ARG A 1 82 ? 4.095 -15.511 4.226 1.00 89.94 82 ARG A C 1
ATOM 637 O O . ARG A 1 82 ? 3.026 -15.947 4.636 1.00 89.94 82 ARG A O 1
ATOM 644 N N . ALA A 1 83 ? 5.134 -15.349 5.042 1.00 91.25 83 ALA A N 1
ATOM 645 C CA . ALA A 1 83 ? 5.014 -15.576 6.474 1.00 91.25 83 ALA A CA 1
ATOM 646 C C . ALA A 1 83 ? 4.050 -14.545 7.109 1.00 91.25 83 ALA A C 1
ATOM 648 O O . ALA A 1 83 ? 4.187 -13.344 6.850 1.00 91.25 83 ALA A O 1
ATOM 649 N N . PRO A 1 84 ? 3.145 -14.952 8.022 1.00 93.88 84 PRO A N 1
ATOM 650 C CA . PRO A 1 84 ? 2.255 -14.023 8.729 1.00 93.88 84 PRO A CA 1
ATOM 651 C C . PRO A 1 84 ? 2.991 -12.918 9.501 1.00 93.88 84 PRO A C 1
ATOM 653 O O . PRO A 1 84 ? 2.465 -11.822 9.688 1.00 93.88 84 PRO A O 1
ATOM 656 N N . SER A 1 85 ? 4.224 -13.187 9.940 1.00 91.19 85 SER A N 1
ATOM 657 C CA . SER A 1 85 ? 5.088 -12.211 10.608 1.00 91.19 85 SER A CA 1
ATOM 658 C C . SER A 1 85 ? 5.545 -11.085 9.678 1.00 91.19 85 SER A C 1
ATOM 660 O O . SER A 1 85 ? 5.699 -9.960 10.145 1.00 91.19 85 SER A O 1
ATOM 662 N N . THR A 1 86 ? 5.715 -11.351 8.380 1.00 90.62 86 THR A N 1
ATOM 663 C CA . THR A 1 86 ? 6.047 -10.331 7.374 1.00 90.62 86 THR A CA 1
ATOM 664 C C . THR A 1 86 ? 4.892 -9.349 7.214 1.00 90.62 86 THR A C 1
ATOM 666 O O . THR A 1 86 ? 5.094 -8.143 7.312 1.00 90.62 86 THR A O 1
ATOM 669 N N . ILE A 1 87 ? 3.670 -9.869 7.077 1.00 89.94 87 ILE A N 1
ATOM 670 C CA . ILE A 1 87 ? 2.454 -9.056 6.943 1.00 89.94 87 ILE A CA 1
ATOM 671 C C . ILE A 1 87 ? 2.191 -8.246 8.220 1.00 89.94 87 ILE A C 1
ATOM 673 O O . ILE A 1 87 ? 1.902 -7.055 8.161 1.00 89.94 87 ILE A O 1
ATOM 677 N N . SER A 1 88 ? 2.342 -8.870 9.393 1.00 91.81 88 SER A N 1
ATOM 678 C CA . SER A 1 88 ? 2.195 -8.188 10.686 1.00 91.81 88 SER A CA 1
ATOM 679 C C . SER A 1 88 ? 3.190 -7.034 10.851 1.00 91.81 88 SER A C 1
ATOM 681 O O . SER A 1 88 ? 2.804 -5.940 11.260 1.00 91.81 88 SER A O 1
ATOM 683 N N . ARG A 1 89 ? 4.463 -7.251 10.489 1.00 87.00 89 ARG A N 1
ATOM 684 C CA . ARG A 1 89 ? 5.492 -6.203 10.534 1.00 87.00 89 ARG A CA 1
ATOM 685 C C . ARG A 1 89 ? 5.167 -5.047 9.600 1.00 87.00 89 ARG A C 1
ATOM 687 O O . ARG A 1 89 ? 5.274 -3.914 10.040 1.00 87.00 89 ARG A O 1
ATOM 694 N N . GLU A 1 90 ? 4.732 -5.320 8.372 1.00 89.06 90 GLU A N 1
ATOM 695 C CA . GLU A 1 90 ? 4.346 -4.267 7.424 1.00 89.06 90 GLU A CA 1
ATOM 696 C C . GLU A 1 90 ? 3.216 -3.392 7.980 1.00 89.06 90 GLU A C 1
ATOM 698 O O . GLU A 1 90 ? 3.322 -2.167 7.995 1.00 89.06 90 GLU A O 1
ATOM 703 N N . ILE A 1 91 ? 2.166 -4.021 8.518 1.00 86.88 91 ILE A N 1
ATOM 704 C CA . ILE A 1 91 ? 1.029 -3.310 9.115 1.00 86.88 91 ILE A CA 1
ATOM 705 C C . ILE A 1 91 ? 1.482 -2.459 10.307 1.00 86.88 91 ILE A C 1
ATOM 707 O O . ILE A 1 91 ? 1.117 -1.288 10.407 1.00 86.88 91 ILE A O 1
ATOM 711 N N . ASN A 1 92 ? 2.286 -3.028 11.209 1.00 83.44 92 ASN A N 1
ATOM 712 C CA . ASN A 1 92 ? 2.755 -2.314 12.393 1.00 83.44 92 ASN A CA 1
ATOM 713 C C . ASN A 1 92 ? 3.698 -1.165 12.027 1.00 83.44 92 ASN A C 1
ATOM 715 O O . ASN A 1 92 ? 3.504 -0.064 12.527 1.00 83.44 92 ASN A O 1
ATOM 719 N N . CYS A 1 93 ? 4.654 -1.377 11.119 1.00 75.94 93 CYS A N 1
ATOM 720 C CA . CYS A 1 93 ? 5.548 -0.319 10.653 1.00 75.94 93 CYS A CA 1
ATOM 721 C C . CYS A 1 93 ? 4.774 0.832 9.998 1.00 75.94 93 CYS A C 1
ATOM 723 O O . CYS A 1 93 ? 5.098 1.994 10.236 1.00 75.94 93 CYS A O 1
ATOM 725 N N . ASN A 1 94 ? 3.728 0.541 9.216 1.00 72.38 94 ASN A N 1
ATOM 726 C CA . ASN A 1 94 ? 2.903 1.591 8.624 1.00 72.38 94 ASN A CA 1
ATOM 727 C C . ASN A 1 94 ? 2.151 2.402 9.696 1.00 72.38 94 ASN A C 1
ATOM 729 O O . ASN A 1 94 ? 2.165 3.630 9.668 1.00 72.38 94 ASN A O 1
ATOM 733 N N . ASN A 1 95 ? 1.575 1.720 10.690 1.00 70.88 95 ASN A N 1
ATOM 734 C CA . ASN A 1 95 ? 0.877 2.361 11.806 1.00 70.88 95 ASN A CA 1
ATOM 735 C C . ASN A 1 95 ? 1.827 3.135 12.738 1.00 70.88 95 ASN A C 1
ATOM 737 O O . ASN A 1 95 ? 1.432 4.135 13.336 1.00 70.88 95 ASN A O 1
ATOM 741 N N . GLU A 1 96 ? 3.075 2.692 12.893 1.00 64.62 96 GLU A N 1
ATOM 742 C CA . GLU A 1 96 ? 4.105 3.367 13.693 1.00 64.62 96 GLU A CA 1
ATOM 743 C C . GLU A 1 96 ? 4.544 4.695 13.071 1.00 64.62 96 GLU A C 1
ATOM 745 O O . GLU A 1 96 ? 4.761 5.660 13.803 1.00 64.62 96 GLU A O 1
ATOM 750 N N . ASN A 1 97 ? 4.580 4.792 11.739 1.00 66.25 97 ASN A N 1
ATOM 751 C CA . ASN A 1 97 ? 4.886 6.049 11.053 1.00 66.25 97 ASN A CA 1
ATOM 752 C C . ASN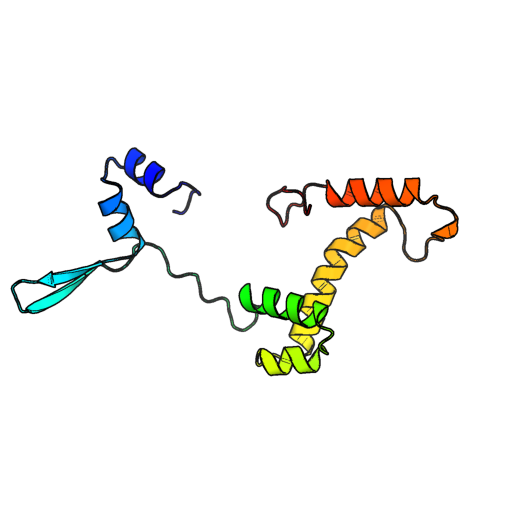 A 1 97 ? 3.837 7.137 11.347 1.00 66.25 97 ASN A C 1
ATOM 754 O O . ASN A 1 97 ? 4.195 8.293 11.557 1.00 66.25 97 ASN A O 1
ATOM 758 N N . THR A 1 98 ? 2.552 6.776 11.403 1.00 64.88 98 THR A N 1
ATOM 759 C CA . THR A 1 98 ? 1.453 7.716 11.694 1.00 64.88 98 THR A CA 1
ATOM 760 C C . THR A 1 98 ? 1.302 7.966 13.193 1.00 64.88 98 THR A C 1
ATOM 762 O O . THR A 1 98 ? 1.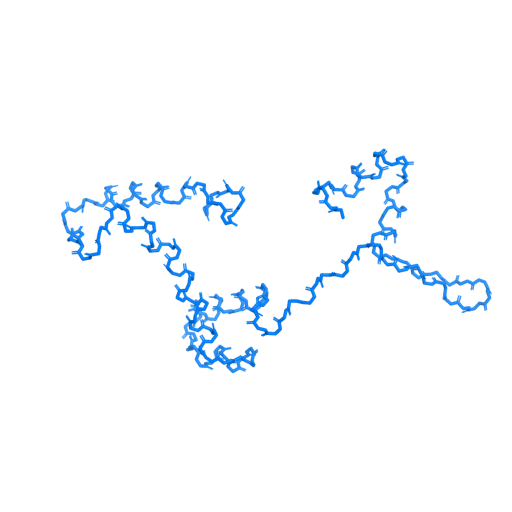184 9.106 13.637 1.00 64.88 98 THR A O 1
ATOM 765 N N . SER A 1 99 ? 1.347 6.904 14.001 1.00 68.94 99 SER A N 1
ATOM 766 C CA . SER A 1 99 ? 1.184 7.015 15.454 1.00 68.94 99 SER A CA 1
ATOM 767 C C . SER A 1 99 ? 2.375 7.680 16.144 1.00 68.94 99 SER A C 1
ATOM 769 O O . SER A 1 99 ? 2.194 8.303 17.185 1.00 68.94 99 SER A O 1
ATOM 771 N N . GLY A 1 100 ? 3.584 7.601 15.579 1.00 72.75 100 GLY A N 1
ATOM 772 C CA . GLY A 1 100 ? 4.750 8.332 16.076 1.00 72.75 100 GLY A CA 1
ATOM 773 C C . GLY A 1 100 ? 4.607 9.851 15.946 1.00 72.75 100 GLY A C 1
ATOM 774 O O . GLY A 1 100 ? 5.032 10.573 16.844 1.00 72.75 100 GLY A O 1
ATOM 775 N N . LEU A 1 101 ? 3.968 10.327 14.872 1.00 74.94 101 LEU A N 1
ATOM 776 C CA . LEU A 1 101 ? 3.646 11.744 14.678 1.00 74.94 101 LEU A CA 1
ATOM 777 C C . LEU A 1 101 ? 2.511 12.187 15.601 1.00 74.94 101 LEU A C 1
ATOM 779 O O . LEU A 1 101 ? 2.677 13.166 16.314 1.00 74.94 101 LEU A O 1
ATOM 783 N N . LEU A 1 102 ? 1.432 11.402 15.692 1.00 77.19 102 LEU A N 1
ATOM 784 C CA . LEU A 1 102 ? 0.333 11.660 16.633 1.00 77.19 102 LEU A CA 1
ATOM 785 C C . LEU A 1 102 ? 0.804 11.763 18.090 1.00 77.19 102 LEU A C 1
ATOM 787 O O . LEU A 1 102 ? 0.204 12.482 18.877 1.00 77.19 102 LEU A O 1
ATOM 791 N N . ARG A 1 103 ? 1.882 11.061 18.463 1.00 80.50 103 ARG A N 1
ATOM 792 C CA . ARG A 1 103 ? 2.470 11.133 19.811 1.00 80.50 103 ARG A CA 1
ATOM 793 C C . ARG A 1 103 ? 3.198 12.441 20.121 1.00 80.50 103 ARG A C 1
ATOM 795 O O . ARG A 1 103 ? 3.516 12.655 21.289 1.00 80.50 103 ARG A O 1
ATOM 802 N N . GLN A 1 104 ? 3.498 13.264 19.115 1.00 80.69 104 GLN A N 1
ATOM 803 C CA . GLN A 1 104 ? 4.047 14.610 19.322 1.00 80.69 104 GLN A CA 1
ATOM 804 C C . GLN A 1 104 ? 2.973 15.538 19.898 1.00 80.69 104 GLN A C 1
ATOM 806 O O . GLN A 1 104 ? 3.283 16.319 20.793 1.00 80.69 104 GLN A O 1
ATOM 811 N N . ASP A 1 105 ? 1.726 15.367 19.452 1.00 80.62 105 ASP A N 1
ATOM 812 C CA . ASP A 1 105 ? 0.582 16.184 19.871 1.00 80.62 105 ASP A CA 1
ATOM 813 C C . ASP A 1 105 ? -0.171 15.548 21.050 1.00 80.62 105 ASP A C 1
ATOM 815 O O . ASP A 1 105 ? -0.551 16.223 22.005 1.00 80.62 105 ASP A O 1
ATOM 819 N N . PHE A 1 106 ? -0.317 14.219 21.035 1.00 83.81 106 PHE A N 1
ATOM 820 C CA . PHE A 1 106 ? -0.996 13.441 22.071 1.00 83.81 106 PHE A CA 1
ATOM 821 C C . PHE A 1 106 ? -0.070 12.353 22.629 1.00 83.81 106 PHE A C 1
ATOM 823 O O . PHE A 1 106 ? -0.018 11.235 22.096 1.00 83.81 106 PHE A O 1
ATOM 830 N N . PRO A 1 107 ? 0.668 12.642 23.718 1.00 82.56 107 PRO A N 1
ATOM 831 C CA . PRO A 1 107 ? 1.459 11.649 24.428 1.00 82.56 107 PRO A CA 1
ATOM 832 C C . PRO A 1 107 ? 0.673 10.366 24.714 1.00 82.56 107 PRO A C 1
ATOM 834 O O . PRO A 1 107 ? -0.553 10.338 24.826 1.00 82.56 107 PRO A O 1
ATOM 837 N N . LYS A 1 108 ? 1.392 9.248 24.822 1.00 77.94 108 LYS A N 1
ATOM 838 C CA . LYS A 1 108 ? 0.747 7.950 25.024 1.00 77.94 108 LYS A CA 1
ATOM 839 C C . LYS A 1 108 ? -0.100 7.986 26.306 1.00 77.94 108 LYS A C 1
ATOM 841 O O . LYS A 1 108 ? 0.424 8.305 27.368 1.00 77.94 108 LYS A O 1
ATOM 846 N N . SER A 1 109 ? -1.372 7.605 26.180 1.00 78.56 109 SER A N 1
ATOM 847 C CA . SER A 1 109 ? -2.383 7.645 27.249 1.00 78.56 109 SER A CA 1
ATOM 848 C C . SER A 1 109 ? -2.863 9.045 27.665 1.00 78.56 109 SER A C 1
ATOM 850 O O . SER A 1 109 ? -3.396 9.183 28.763 1.00 78.56 109 SER A O 1
ATOM 852 N N . SER A 1 110 ? -2.715 10.067 26.814 1.00 80.00 110 SER A N 1
ATOM 853 C CA . SER A 1 110 ? -3.390 11.354 27.019 1.00 80.00 110 SER A CA 1
ATOM 854 C C . SER A 1 110 ? -4.908 11.189 27.053 1.00 80.00 110 SER A C 1
ATOM 856 O O . SER A 1 110 ? -5.484 10.452 26.249 1.00 80.00 110 SER A O 1
ATOM 858 N N . ASP A 1 111 ? -5.553 11.897 27.977 1.00 84.19 111 ASP A N 1
ATOM 859 C CA . ASP A 1 111 ? -7.005 11.965 28.049 1.00 84.19 111 ASP A CA 1
ATOM 860 C C . ASP A 1 111 ? -7.543 12.847 26.914 1.00 84.19 111 ASP A C 1
ATOM 862 O O . ASP A 1 111 ? -7.437 14.072 26.940 1.00 84.19 111 ASP A O 1
ATOM 866 N N . LEU A 1 112 ? -8.115 12.200 25.898 1.00 80.75 112 LEU A N 1
ATOM 867 C CA . LEU A 1 112 ? -8.685 12.874 24.732 1.00 80.75 112 LEU A CA 1
ATOM 868 C C . LEU A 1 112 ? -9.966 13.648 25.062 1.00 80.75 112 LEU A C 1
ATOM 870 O O . LEU A 1 112 ? -10.362 14.497 24.270 1.00 80.75 112 LEU A O 1
ATOM 874 N N . SER A 1 113 ? -10.606 13.387 26.210 1.00 81.75 113 SER A N 1
ATOM 875 C CA . SER A 1 113 ? -11.834 14.088 26.609 1.00 81.75 113 SER A CA 1
ATOM 876 C C . SER A 1 113 ? -11.602 15.552 26.990 1.00 81.75 113 SER A C 1
ATOM 878 O O . SER A 1 113 ? -12.543 16.343 27.005 1.00 81.75 113 SER A O 1
ATOM 880 N N . VAL A 1 114 ? -10.345 15.918 27.256 1.00 84.94 114 VAL A N 1
ATOM 881 C CA . VAL A 1 114 ? -9.924 17.291 27.559 1.00 84.94 114 VAL A CA 1
ATOM 882 C C . VAL A 1 114 ? -9.839 18.148 26.288 1.00 84.94 114 VAL A C 1
ATOM 884 O O . VAL A 1 114 ? -9.904 19.373 26.370 1.00 84.94 114 VAL A O 1
ATOM 887 N N . HIS A 1 115 ? -9.719 17.523 25.113 1.00 82.94 115 HIS A N 1
ATOM 888 C CA . HIS A 1 115 ? -9.619 18.209 23.827 1.00 82.94 115 HIS A CA 1
ATOM 889 C C . HIS A 1 115 ? -10.990 18.355 23.173 1.00 82.94 115 HIS A C 1
ATOM 891 O O . HIS A 1 115 ? -11.793 17.419 23.143 1.00 82.94 115 HIS A O 1
ATOM 897 N N . THR A 1 116 ? -11.261 19.532 22.613 1.00 88.38 116 THR A N 1
ATOM 898 C CA . THR A 1 116 ? -12.497 19.750 21.863 1.00 88.38 116 THR A CA 1
ATOM 899 C C . THR A 1 116 ? -12.431 19.054 20.503 1.00 88.38 116 THR A C 1
ATOM 901 O O . THR A 1 116 ? -11.357 18.748 19.981 1.00 88.38 116 THR A O 1
ATOM 904 N N . ALA A 1 117 ? -13.590 18.815 19.884 1.00 86.81 117 ALA A N 1
ATOM 905 C CA . ALA A 1 117 ? -13.636 18.269 18.527 1.00 86.81 117 ALA A CA 1
ATOM 906 C C . ALA A 1 117 ? -12.900 19.167 17.511 1.00 86.81 117 ALA A C 1
ATOM 908 O O . ALA A 1 117 ? -12.337 18.658 16.544 1.00 86.81 117 ALA A O 1
ATOM 909 N N . GLU A 1 118 ? -12.876 20.481 17.749 1.00 86.88 118 GLU A N 1
ATOM 910 C CA . GLU A 1 118 ? -12.149 21.456 16.932 1.00 86.88 118 GLU A CA 1
ATOM 911 C C . GLU A 1 118 ? -10.633 21.317 17.104 1.00 86.88 118 GLU A C 1
ATOM 913 O O . GLU A 1 118 ? -9.919 21.289 16.103 1.00 86.88 118 GLU A O 1
ATOM 918 N N . ASP A 1 119 ? -10.143 21.118 18.333 1.00 84.44 119 ASP A N 1
ATOM 919 C CA . ASP A 1 119 ? -8.718 20.869 18.598 1.00 84.44 119 ASP A CA 1
ATOM 920 C C . ASP A 1 119 ? -8.244 19.576 17.920 1.00 84.44 119 ASP A C 1
ATOM 922 O O . ASP A 1 119 ? -7.199 19.539 17.269 1.00 84.44 119 ASP A O 1
ATOM 926 N N . LEU A 1 120 ? -9.046 18.510 18.014 1.00 86.00 120 LEU A N 1
ATOM 927 C CA . LEU A 1 120 ? -8.753 17.233 17.358 1.00 86.00 120 LEU A CA 1
ATOM 928 C C . LEU A 1 120 ? -8.760 17.367 15.828 1.00 86.00 120 LEU A C 1
ATOM 930 O O . LEU A 1 120 ? -7.914 16.778 15.151 1.00 86.00 120 LEU A O 1
ATOM 934 N N . ALA A 1 121 ? -9.690 18.151 15.275 1.00 86.56 121 ALA A N 1
ATOM 935 C CA . ALA A 1 121 ? -9.759 18.422 13.843 1.00 86.56 121 ALA A CA 1
ATOM 936 C C . ALA A 1 121 ? -8.578 19.274 13.358 1.00 86.56 121 ALA A C 1
ATOM 938 O O . ALA A 1 121 ? -8.053 19.012 12.275 1.00 86.56 121 ALA A O 1
ATOM 939 N N . ALA A 1 122 ? -8.129 20.246 14.155 1.00 86.19 122 ALA A N 1
ATOM 940 C CA . ALA A 1 122 ? -6.966 21.073 13.851 1.00 86.19 122 ALA A CA 1
ATOM 941 C C . ALA A 1 122 ? -5.684 20.232 13.794 1.00 86.19 122 ALA A C 1
ATOM 943 O O . ALA A 1 122 ? -4.957 20.307 12.805 1.00 86.19 122 ALA A O 1
ATOM 944 N N . VAL A 1 123 ? -5.462 19.357 14.781 1.00 85.56 123 VAL A N 1
ATOM 945 C CA . VAL A 1 123 ? -4.308 18.441 14.786 1.00 85.56 123 VAL A CA 1
ATOM 946 C C . VAL A 1 123 ? -4.384 17.443 13.626 1.00 85.56 123 VAL A C 1
ATOM 948 O O . VAL A 1 123 ? -3.390 17.194 12.945 1.00 85.56 123 VAL A O 1
ATOM 951 N N . ALA A 1 124 ? -5.567 16.899 13.325 1.00 85.88 124 ALA A N 1
ATOM 952 C CA . ALA A 1 124 ? -5.741 16.020 12.169 1.00 85.88 124 ALA A CA 1
ATOM 953 C C . ALA A 1 124 ? -5.448 16.742 10.841 1.00 85.88 124 ALA A C 1
ATOM 955 O O . ALA A 1 124 ? -4.796 16.178 9.960 1.00 85.88 124 ALA A O 1
ATOM 956 N N . ALA A 1 125 ? -5.901 17.990 10.694 1.00 85.50 125 ALA A N 1
ATOM 957 C CA . ALA A 1 125 ? -5.615 18.813 9.525 1.00 85.50 125 ALA A CA 1
ATOM 958 C C . ALA A 1 125 ? -4.121 19.135 9.419 1.00 85.50 125 ALA A C 1
ATOM 960 O O . ALA A 1 125 ? -3.563 19.050 8.327 1.00 85.50 125 ALA A O 1
ATOM 961 N N . GLU A 1 126 ? -3.455 19.447 10.529 1.00 85.75 126 GLU A N 1
ATOM 962 C CA . GLU A 1 126 ? -2.009 19.655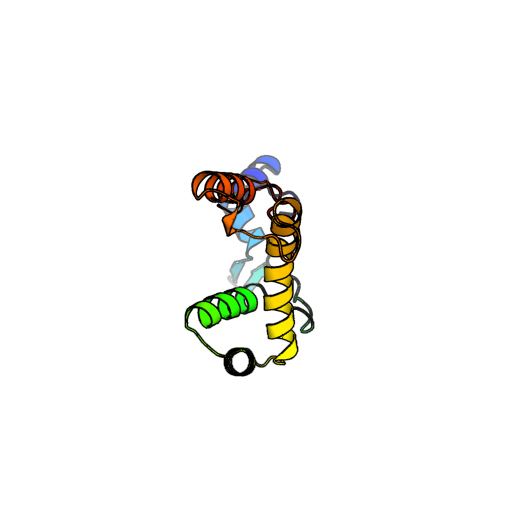 10.558 1.00 85.75 126 GLU A CA 1
ATOM 963 C C . GLU A 1 126 ? -1.262 18.405 10.082 1.00 85.75 126 GLU A C 1
ATOM 965 O O . GLU A 1 126 ? -0.431 18.494 9.180 1.00 85.75 126 GLU A O 1
ATOM 970 N N . LEU A 1 127 ? -1.607 17.227 10.608 1.00 83.31 127 LEU A N 1
ATOM 971 C CA . LEU A 1 127 ? -0.963 15.966 10.235 1.00 83.31 127 LEU A CA 1
ATOM 972 C C . LEU A 1 127 ? -1.201 15.590 8.770 1.00 83.31 127 LEU A C 1
ATOM 974 O O . LEU A 1 127 ? -0.278 15.130 8.101 1.00 83.31 127 LEU A O 1
ATOM 978 N N . ASN A 1 128 ? -2.409 15.814 8.253 1.00 84.94 128 ASN A N 1
ATOM 979 C CA . ASN A 1 128 ? -2.738 15.532 6.856 1.00 84.94 128 ASN A CA 1
ATOM 980 C C . ASN A 1 128 ? -2.036 16.483 5.877 1.00 84.94 128 ASN A C 1
ATOM 982 O O . ASN A 1 128 ? -1.715 16.080 4.763 1.00 84.94 128 ASN A O 1
ATOM 986 N N . ASN A 1 129 ? -1.774 17.725 6.291 1.00 84.12 129 ASN A N 1
ATOM 987 C CA . ASN A 1 129 ? -1.086 18.730 5.477 1.00 84.12 129 ASN A CA 1
ATOM 988 C C . ASN A 1 129 ? 0.428 18.780 5.732 1.00 84.12 129 ASN A C 1
ATOM 990 O O . ASN A 1 129 ? 1.132 19.612 5.154 1.00 84.12 129 ASN A O 1
ATOM 994 N N . ARG A 1 130 ? 0.959 17.911 6.597 1.00 82.75 130 ARG A N 1
ATOM 995 C CA . ARG A 1 130 ? 2.383 17.896 6.921 1.00 82.75 130 ARG A CA 1
ATOM 996 C C . ARG A 1 130 ? 3.166 17.238 5.779 1.00 82.75 130 ARG A C 1
ATOM 998 O O . ARG A 1 130 ? 2.899 16.084 5.441 1.00 82.75 130 ARG A O 1
ATOM 1005 N N . PRO A 1 131 ? 4.169 17.915 5.195 1.00 83.25 131 PRO A N 1
ATOM 1006 C CA . PRO A 1 131 ? 4.989 17.323 4.146 1.00 83.25 131 PRO A CA 1
ATOM 1007 C C . PRO A 1 131 ? 5.857 16.201 4.723 1.00 83.25 131 PRO A C 1
ATOM 1009 O O . PRO A 1 131 ? 6.615 16.400 5.679 1.00 83.25 131 PRO A O 1
ATOM 1012 N N . HIS A 1 132 ? 5.763 15.001 4.149 1.00 76.12 132 HIS A N 1
ATOM 1013 C CA . HIS A 1 132 ? 6.463 13.820 4.654 1.00 76.12 132 HIS A CA 1
ATOM 1014 C C . HIS A 1 132 ? 7.652 13.449 3.764 1.00 76.12 132 HIS A C 1
ATOM 1016 O O . HIS A 1 132 ? 7.509 13.211 2.568 1.00 76.12 132 HIS A O 1
ATOM 1022 N N . LYS A 1 133 ? 8.841 13.281 4.360 1.00 74.50 133 LYS A N 1
ATOM 1023 C CA . LYS A 1 133 ? 10.062 12.877 3.630 1.00 74.50 133 LYS A CA 1
ATOM 1024 C C . LYS A 1 133 ? 9.897 11.557 2.860 1.00 74.50 133 LYS A C 1
ATOM 1026 O O . LYS A 1 133 ? 10.470 11.406 1.786 1.00 74.50 133 LYS A O 1
ATOM 1031 N N . ILE A 1 134 ? 9.118 10.613 3.397 1.00 68.81 134 ILE A N 1
ATOM 1032 C CA . ILE A 1 134 ? 8.830 9.319 2.748 1.00 68.81 134 ILE A CA 1
ATOM 1033 C C . ILE A 1 134 ? 8.030 9.511 1.449 1.00 68.81 134 ILE A C 1
ATOM 1035 O O . ILE A 1 134 ? 8.224 8.751 0.506 1.00 68.81 134 ILE A O 1
ATOM 1039 N N . LEU A 1 135 ? 7.200 10.554 1.374 1.00 73.38 135 LEU A N 1
ATOM 1040 C CA . LEU A 1 135 ? 6.417 10.927 0.193 1.00 73.38 135 LEU A CA 1
ATOM 1041 C C . LEU A 1 135 ? 7.163 11.910 -0.723 1.00 73.38 135 LEU A C 1
ATOM 1043 O O . LEU A 1 135 ? 6.561 12.523 -1.589 1.00 73.38 135 LEU A O 1
ATOM 1047 N N . GLY A 1 136 ? 8.472 12.111 -0.533 1.00 79.69 136 GLY A N 1
ATOM 1048 C CA . GLY A 1 136 ? 9.209 13.114 -1.306 1.00 79.69 136 GLY A CA 1
ATOM 1049 C C . GLY A 1 136 ? 8.868 14.558 -0.929 1.00 79.69 136 GLY A C 1
ATOM 1050 O O . GLY A 1 136 ? 9.116 15.449 -1.732 1.00 79.69 136 GLY A O 1
ATOM 1051 N N . TRP A 1 137 ? 8.383 14.776 0.300 1.00 82.88 137 TRP A N 1
ATOM 1052 C CA . TRP A 1 137 ? 7.875 16.048 0.834 1.00 82.88 137 TRP A CA 1
ATOM 1053 C C . TRP A 1 137 ? 6.481 16.458 0.352 1.00 82.88 137 TRP A C 1
ATOM 1055 O O . TRP A 1 137 ? 6.063 17.575 0.642 1.00 82.88 137 TRP A O 1
ATOM 1065 N N . ASP A 1 138 ? 5.739 15.549 -0.278 1.00 78.69 138 ASP A N 1
ATOM 1066 C CA . ASP A 1 138 ? 4.308 15.732 -0.520 1.00 78.69 138 ASP A CA 1
ATOM 1067 C C . ASP A 1 138 ? 3.473 15.464 0.746 1.00 78.69 138 ASP A C 1
ATOM 1069 O O . ASP A 1 138 ? 3.942 14.856 1.724 1.00 78.69 138 ASP A O 1
ATOM 1073 N N . THR A 1 139 ? 2.230 15.949 0.726 1.00 77.81 139 THR A N 1
ATOM 1074 C CA . THR A 1 139 ? 1.231 15.716 1.770 1.00 77.81 139 THR A CA 1
ATOM 1075 C C . THR A 1 139 ? 0.546 14.362 1.577 1.00 77.81 139 THR A C 1
ATOM 1077 O O . THR A 1 139 ? 0.356 13.917 0.446 1.00 77.81 139 THR A O 1
ATOM 1080 N N . PRO A 1 140 ? 0.195 13.659 2.666 1.00 72.94 140 PRO A N 1
ATOM 1081 C CA . PRO A 1 140 ? -0.529 12.391 2.581 1.00 72.94 140 PRO A CA 1
ATOM 1082 C C . PRO A 1 140 ? -1.988 12.524 2.105 1.00 72.94 140 PRO A C 1
ATOM 1084 O O . PRO A 1 140 ? -2.561 11.511 1.697 1.00 72.94 140 PRO A O 1
ATOM 1087 N N . ALA A 1 141 ? -2.575 13.726 2.173 1.00 67.75 141 ALA A N 1
ATOM 1088 C CA . ALA A 1 141 ? -3.889 14.070 1.622 1.00 67.75 141 ALA A CA 1
ATOM 1089 C C . ALA A 1 141 ? -3.779 14.800 0.276 1.00 67.75 141 ALA A C 1
ATOM 1091 O O . ALA A 1 141 ? -2.788 15.552 0.097 1.00 67.75 141 ALA A O 1
#

Solvent-accessible surface area (backbone atoms only — not comparable to full-atom values): 8496 Å² total; per-residue (Å²): 111,95,78,79,58,53,68,60,58,50,14,60,76,73,72,48,56,54,69,57,44,50,36,43,44,68,22,47,79,42,79,38,96,84,74,52,69,49,73,45,73,43,70,50,74,73,80,74,81,73,55,91,89,54,82,51,72,67,56,52,50,49,53,52,53,40,50,74,74,65,53,50,63,61,56,52,14,61,74,70,76,43,60,46,67,59,56,50,49,54,54,49,54,57,51,46,63,54,50,58,55,49,38,75,82,47,48,91,88,59,71,64,86,79,52,50,74,64,57,54,47,50,53,51,48,50,61,37,64,40,60,32,75,93,62,76,50,39,45,87,102

Organism: NCBI:txid52697

Nearest PDB structures (foldseek):
  1pdn-assembly1_C  TM=7.204E-01  e=2.749E-01  Drosophila melanogaster
  1tc3-assembly1_C  TM=8.139E-01  e=4.535E-01  Caenorhabditis elegans
  4ldz-assembly1_B  TM=8.369E-01  e=8.477E-01  Bacillus subtilis subsp. subtilis str. 168
  4zms-assembly1_B  TM=4.890E-01  e=2.141E-01  Streptococcus pneumoniae R6
  9atx-assembly1_A  TM=3.292E-01  e=9.024E-01  Bacillus anthracis str. Ames

pLDDT: mean 81.16, std 9.26, range [53.56, 95.38]

Secondary structure (DSSP, 8-state):
-TTS--HHHHHHHTT--HHHHHHHHH-EEEE-TTSPEEEE--SSPPPP---TTS--HHHHHHHHHHHHTT--HHHHHHHTT--HHHHHHHHHHHHHHHHHHHHHHS-TT--GGGS-HHHHHHHHHHHHTS--GGGTT----

Mean predicted aligned error: 14.31 Å

Foldseek 3Di:
DVPPDDLVRVCVVVVHDSVVSVCQQCWDWDQDPVRDIDTGHHPNDPDPDDPPVADDPVLLVLLVVCVVVVHDLVRSCVVVVHDSVNSVVSVVVVVCVLVVLVCVVAPPPRDCVVDDPVRVVVSVVCQQCAQDVVVVRGGVD